Protein AF-A0A521UUV2-F1 (afdb_monomer_lite)

Foldseek 3Di:
DVPVPPQWDKDWDADPVVRWIKMKIFHHWPDFAADDDDDPDDQDDPNVCRPPPHPDGTDGMDMDIPPGNVRCVVVVVVVD

Sequence (80 aa):
MITSVPGFTVGHYTDQKAMTGCTVLLCPPNTRGSCEVRGNSPGSRELALLAPEKSMQEVHAVLLTGGSAFGLAAATGVVQ

Secondary structure (DSSP, 8-state):
-GGGSTT-EEEEEEETTTTEEEEEEEPPTT-B------SSS---SSGGGGSTT-S--B--EEEEESSHHHHTTHHHHHH-

Radius of gyration: 13.59 Å; chains: 1; bounding box: 30×29×36 Å

pLDDT: mean 95.39, std 4.38, range [71.88, 98.75]

Structure (mmCIF, N/CA/C/O backbone):
data_AF-A0A521UUV2-F1
#
_entry.id   AF-A0A521UUV2-F1
#
loop_
_atom_site.group_PDB
_atom_site.id
_atom_site.type_symbol
_atom_site.label_atom_id
_atom_site.label_alt_id
_atom_site.label_comp_id
_atom_site.label_asym_id
_atom_site.label_entity_id
_atom_site.label_seq_id
_atom_site.pdbx_PDB_ins_code
_atom_site.Cartn_x
_atom_site.Cartn_y
_atom_site.Cartn_z
_atom_site.occupancy
_atom_site.B_iso_or_equiv
_atom_site.auth_seq_id
_atom_site.auth_comp_id
_atom_site.auth_asym_id
_atom_site.auth_atom_id
_atom_site.pdbx_PDB_model_num
ATOM 1 N N . MET A 1 1 ? -2.003 -15.124 8.498 1.00 87.19 1 MET A N 1
ATOM 2 C CA . MET A 1 1 ? -2.183 -14.073 7.464 1.00 87.19 1 MET A CA 1
ATOM 3 C C . MET A 1 1 ? -2.661 -12.808 8.155 1.00 87.19 1 MET A C 1
ATOM 5 O O . MET A 1 1 ? -3.205 -12.941 9.237 1.00 87.19 1 MET A O 1
ATOM 9 N N . ILE A 1 2 ? -2.502 -11.611 7.577 1.00 94.38 2 ILE A N 1
ATOM 10 C CA . ILE A 1 2 ? -2.977 -10.370 8.232 1.00 94.38 2 ILE A CA 1
ATOM 11 C C . ILE A 1 2 ? -4.479 -10.415 8.567 1.00 94.38 2 ILE A C 1
ATOM 13 O O . ILE A 1 2 ? -4.898 -9.932 9.610 1.00 94.38 2 ILE A O 1
ATOM 17 N N . THR A 1 3 ? -5.264 -11.117 7.750 1.00 96.38 3 THR A N 1
ATOM 18 C CA . THR A 1 3 ? -6.703 -11.350 7.933 1.00 96.38 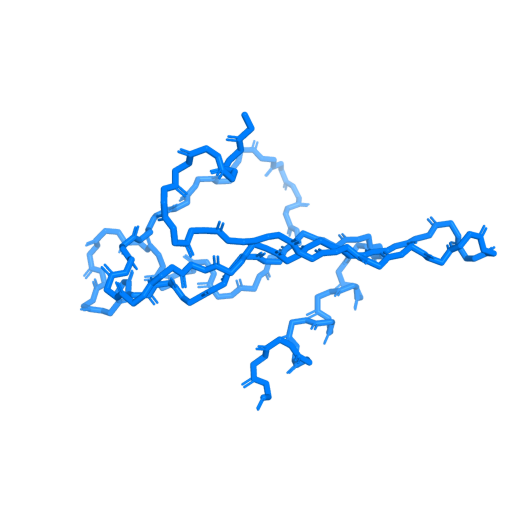3 THR A CA 1
ATOM 19 C C . THR A 1 3 ? -7.069 -12.229 9.133 1.00 96.38 3 THR A C 1
ATOM 21 O O . THR A 1 3 ? -8.249 -12.378 9.428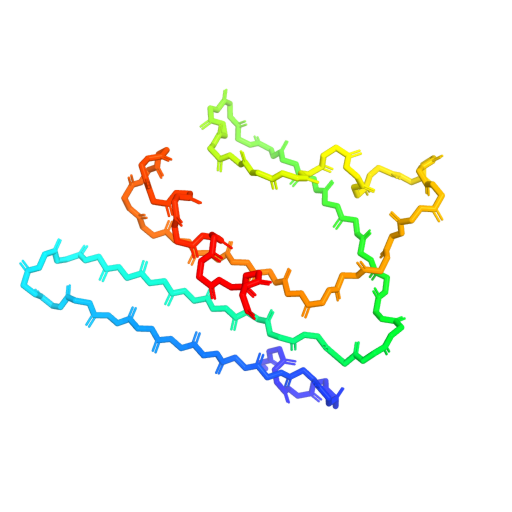 1.00 96.38 3 THR A O 1
ATOM 24 N N . SER A 1 4 ? -6.101 -12.815 9.851 1.00 97.44 4 SER A N 1
ATOM 25 C CA . SER A 1 4 ? -6.391 -13.449 11.144 1.00 97.44 4 SER A CA 1
ATOM 26 C C . SER A 1 4 ? -6.600 -12.426 12.264 1.00 97.44 4 SER A C 1
ATOM 28 O O . SER A 1 4 ? -7.058 -12.802 13.339 1.00 97.44 4 SER A O 1
ATOM 30 N N . VAL A 1 5 ? -6.252 -11.154 12.039 1.00 96.56 5 VAL A N 1
ATOM 31 C CA . VAL A 1 5 ? -6.590 -10.048 12.939 1.00 96.56 5 VAL A CA 1
ATOM 32 C C . VAL A 1 5 ? -8.007 -9.567 12.595 1.00 96.56 5 VAL A C 1
ATOM 34 O O . VAL A 1 5 ? -8.236 -9.157 11.454 1.00 96.56 5 VAL A O 1
ATOM 37 N N . PRO A 1 6 ? -8.969 -9.607 13.537 1.00 96.94 6 PRO A N 1
ATOM 38 C CA . PRO A 1 6 ? -10.355 -9.236 13.259 1.00 96.94 6 PRO A CA 1
ATOM 39 C C . PRO A 1 6 ? -10.504 -7.818 12.694 1.00 96.94 6 PRO A C 1
ATOM 41 O O . PRO A 1 6 ? -9.836 -6.887 13.137 1.00 96.94 6 PRO A O 1
ATOM 44 N N . GLY A 1 7 ? -11.410 -7.656 11.728 1.00 96.56 7 GLY A N 1
ATOM 45 C CA . GLY A 1 7 ? -11.743 -6.363 11.122 1.00 96.56 7 GLY A CA 1
ATOM 46 C C . GLY A 1 7 ? -10.829 -5.927 9.974 1.00 96.56 7 GLY A C 1
ATOM 47 O O . GLY A 1 7 ? -11.253 -5.117 9.155 1.00 96.56 7 GLY A O 1
ATOM 48 N N . PHE A 1 8 ? -9.625 -6.493 9.852 1.00 98.00 8 PHE A N 1
ATOM 49 C CA . PHE A 1 8 ? -8.773 -6.259 8.687 1.00 98.00 8 PHE A CA 1
ATOM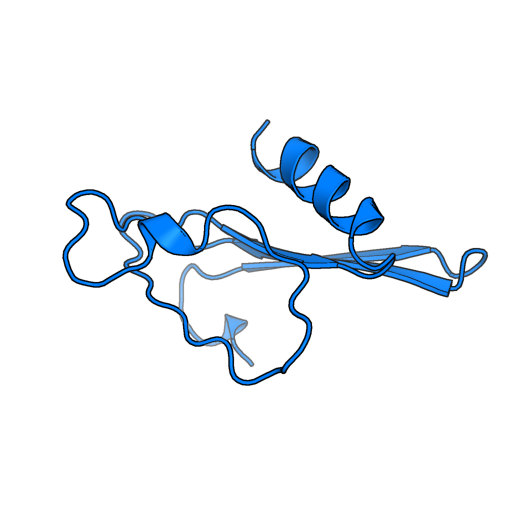 50 C C . PHE A 1 8 ? -9.221 -7.115 7.504 1.00 98.00 8 PHE A C 1
ATOM 52 O O . PHE A 1 8 ? -9.409 -8.328 7.628 1.00 98.00 8 PHE A O 1
ATOM 59 N N . THR A 1 9 ? -9.334 -6.498 6.331 1.00 98.31 9 THR A N 1
ATOM 60 C CA . THR A 1 9 ? -9.647 -7.194 5.074 1.00 98.31 9 THR A CA 1
ATOM 61 C C . THR A 1 9 ? -8.640 -6.825 3.993 1.00 98.31 9 THR A C 1
ATOM 63 O O . THR A 1 9 ? -7.968 -5.799 4.084 1.00 98.31 9 THR A O 1
ATOM 66 N N . VAL A 1 10 ? -8.480 -7.687 2.988 1.00 98.50 10 VAL A N 1
ATOM 67 C CA . VAL A 1 10 ? -7.510 -7.476 1.907 1.00 98.50 10 VAL A CA 1
ATOM 68 C C . VAL A 1 10 ? -8.192 -7.678 0.562 1.00 98.50 10 VAL A C 1
ATOM 70 O O . VAL A 1 10 ? -8.851 -8.694 0.349 1.00 98.50 10 VAL A O 1
ATOM 73 N N . GLY A 1 11 ? -8.017 -6.715 -0.340 1.00 98.19 11 GLY A N 1
ATOM 74 C CA . GLY A 1 11 ? -8.430 -6.795 -1.737 1.00 98.19 11 GLY A CA 1
ATOM 75 C C . GLY A 1 11 ? -7.220 -6.815 -2.664 1.00 98.19 11 GLY A C 1
ATOM 76 O O . GLY A 1 11 ? -6.221 -6.145 -2.403 1.00 98.19 11 GLY A O 1
ATOM 77 N N . HIS A 1 12 ? -7.319 -7.564 -3.761 1.00 98.31 12 HIS A N 1
ATOM 78 C CA . HIS A 1 12 ? -6.275 -7.653 -4.779 1.00 98.31 12 HIS A CA 1
ATOM 79 C C . HIS A 1 12 ? -6.871 -7.452 -6.169 1.00 98.31 12 HIS A C 1
ATOM 81 O O . HIS A 1 12 ? -7.946 -7.970 -6.470 1.00 98.31 12 HIS A O 1
ATOM 87 N N . TYR A 1 13 ? -6.130 -6.767 -7.032 1.00 98.44 13 TYR A N 1
ATOM 88 C CA . TYR A 1 13 ? -6.369 -6.754 -8.469 1.00 98.44 13 TYR A CA 1
ATOM 89 C C . TYR A 1 13 ? -5.061 -7.060 -9.196 1.00 98.44 13 TYR A C 1
ATOM 91 O O . TYR A 1 13 ? -4.011 -6.511 -8.857 1.00 98.44 13 TYR A O 1
ATOM 99 N N . THR A 1 14 ? -5.116 -7.937 -10.196 1.00 98.56 14 THR A N 1
ATOM 100 C CA . THR A 1 14 ? -3.956 -8.324 -11.005 1.00 98.56 14 THR A CA 1
ATOM 101 C C . THR A 1 14 ? -4.308 -8.222 -12.478 1.00 98.56 14 THR A C 1
ATOM 103 O O . THR A 1 14 ? -5.193 -8.926 -12.960 1.00 98.56 14 THR A O 1
ATOM 106 N N . ASP A 1 15 ? -3.575 -7.377 -13.195 1.00 98.31 15 ASP A N 1
ATOM 107 C CA . ASP A 1 15 ? -3.593 -7.338 -14.650 1.00 98.31 15 ASP A CA 1
ATOM 108 C C . ASP A 1 15 ? -2.497 -8.270 -15.179 1.00 98.31 15 ASP A C 1
ATOM 110 O O . ASP A 1 15 ? -1.309 -7.940 -15.182 1.00 98.31 15 ASP A O 1
ATOM 114 N N . GLN A 1 16 ? -2.917 -9.454 -15.625 1.00 98.31 16 GLN A N 1
ATOM 115 C CA . GLN A 1 16 ? -2.025 -10.485 -16.158 1.00 98.31 16 GLN A CA 1
ATOM 116 C C . GLN A 1 16 ? -1.380 -10.082 -17.491 1.00 98.31 16 GLN A C 1
ATOM 118 O O . GLN A 1 16 ? -0.307 -10.572 -17.823 1.00 98.31 16 GLN A O 1
ATOM 123 N N . LYS A 1 17 ? -2.007 -9.193 -18.272 1.00 98.25 17 LYS A N 1
ATOM 124 C CA . LYS A 1 17 ? -1.469 -8.764 -19.570 1.00 98.25 17 LYS A CA 1
ATOM 125 C C . LYS A 1 17 ? -0.388 -7.706 -19.385 1.00 98.25 17 LYS A C 1
ATOM 127 O O . LYS A 1 17 ? 0.646 -7.766 -20.042 1.00 98.25 17 LYS A O 1
ATOM 132 N N . ALA A 1 18 ? -0.631 -6.743 -18.500 1.00 97.62 18 ALA A N 1
ATOM 133 C CA . ALA A 1 18 ? 0.326 -5.690 -18.175 1.00 97.62 18 ALA A CA 1
ATOM 134 C C . ALA A 1 18 ? 1.355 -6.108 -17.106 1.00 97.62 18 ALA A C 1
ATOM 136 O O . ALA A 1 18 ? 2.252 -5.325 -16.797 1.00 97.62 18 ALA A O 1
ATOM 137 N N . MET A 1 19 ? 1.239 -7.320 -16.548 1.00 98.19 19 MET A N 1
ATOM 138 C CA . MET A 1 19 ? 2.114 -7.857 -15.496 1.00 98.19 19 MET A CA 1
ATOM 139 C C . MET A 1 19 ? 2.222 -6.917 -14.284 1.00 98.19 19 MET A C 1
ATOM 141 O O . MET A 1 19 ? 3.304 -6.665 -13.754 1.00 98.19 19 MET A O 1
ATOM 145 N N . THR A 1 20 ? 1.087 -6.369 -13.853 1.00 98.50 20 THR A N 1
ATOM 146 C CA . THR A 1 20 ? 1.007 -5.414 -12.739 1.00 98.50 20 THR A CA 1
ATOM 147 C C . THR A 1 20 ? -0.246 -5.655 -11.899 1.00 98.50 20 THR A C 1
ATOM 149 O O . THR A 1 20 ? -1.057 -6.536 -12.182 1.00 98.50 20 THR A O 1
ATOM 152 N N . GLY A 1 21 ? -0.417 -4.880 -10.836 1.00 98.56 21 GLY A N 1
ATOM 153 C CA . GLY A 1 21 ? -1.579 -4.969 -9.970 1.00 98.56 21 GLY A CA 1
ATOM 154 C C . GLY A 1 21 ? -1.454 -4.100 -8.732 1.00 98.56 21 GLY A C 1
ATOM 155 O O . GLY A 1 21 ? -0.475 -3.371 -8.549 1.00 98.56 21 GLY A O 1
ATOM 156 N N . CYS A 1 22 ? -2.447 -4.217 -7.862 1.00 98.69 22 CYS A N 1
ATOM 157 C CA . CYS A 1 22 ? -2.449 -3.579 -6.560 1.00 98.69 22 CYS A CA 1
ATOM 158 C C . CYS A 1 22 ? -3.066 -4.484 -5.494 1.00 98.69 22 CYS A C 1
ATOM 160 O O . CYS A 1 22 ? -3.815 -5.421 -5.771 1.00 98.69 22 CYS A O 1
ATOM 162 N N . THR A 1 23 ? -2.700 -4.208 -4.251 1.00 98.75 23 THR A N 1
ATOM 163 C CA . THR A 1 23 ? -3.221 -4.842 -3.048 1.00 98.75 23 THR A CA 1
ATOM 164 C C . THR A 1 23 ? -3.588 -3.751 -2.061 1.00 98.75 23 THR A C 1
ATOM 166 O O . THR A 1 23 ? -2.763 -2.885 -1.773 1.00 98.75 23 THR A O 1
ATOM 169 N N . VAL A 1 24 ? -4.804 -3.804 -1.530 1.00 98.62 24 VAL A N 1
ATOM 170 C CA . VAL A 1 24 ? -5.291 -2.869 -0.516 1.00 98.62 24 VAL A CA 1
ATOM 171 C C . VAL A 1 24 ? -5.584 -3.648 0.754 1.00 98.62 24 VAL A C 1
ATOM 173 O O . VAL A 1 24 ? -6.390 -4.574 0.739 1.00 98.62 24 VAL A O 1
ATOM 176 N N . LEU A 1 25 ? -4.933 -3.269 1.849 1.00 98.25 25 LEU A N 1
ATOM 177 C CA . LEU A 1 25 ? -5.334 -3.644 3.200 1.00 98.25 25 LEU A CA 1
ATOM 178 C C . LEU A 1 25 ? -6.326 -2.591 3.692 1.00 98.25 25 LEU A C 1
ATOM 180 O O . LEU A 1 25 ? -5.946 -1.429 3.801 1.00 98.25 25 LEU A O 1
ATOM 184 N N . LEU A 1 26 ? -7.562 -2.985 3.992 1.00 97.88 26 LEU A N 1
ATOM 185 C CA . LEU A 1 26 ? -8.553 -2.129 4.641 1.00 97.88 26 LEU A CA 1
ATOM 186 C C . LEU A 1 26 ? -8.525 -2.388 6.145 1.00 97.88 26 LEU A C 1
ATOM 188 O O . LEU A 1 26 ? -8.600 -3.536 6.596 1.00 97.88 26 LEU A O 1
ATOM 192 N N . CYS A 1 27 ? -8.400 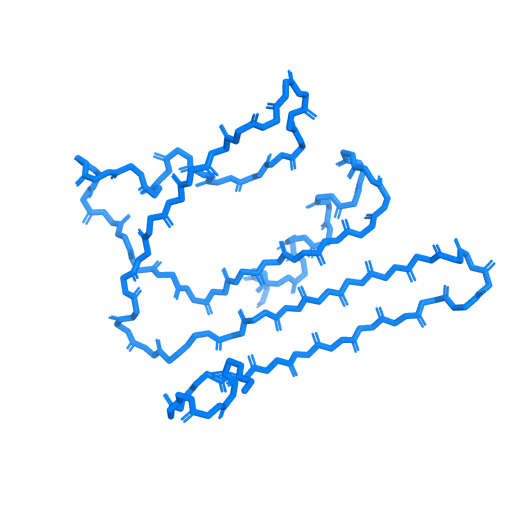-1.310 6.906 1.00 97.44 27 CYS A N 1
ATOM 193 C CA . CYS A 1 27 ? -8.304 -1.335 8.353 1.00 97.44 27 CYS A CA 1
ATOM 194 C C . CYS A 1 27 ? -9.691 -1.162 8.993 1.00 97.44 27 CYS A C 1
ATOM 196 O O . CYS A 1 27 ? -10.521 -0.420 8.463 1.00 97.44 27 CYS A O 1
ATOM 198 N N . PRO A 1 28 ? -9.952 -1.780 10.157 1.00 97.12 28 PRO A N 1
ATOM 199 C CA . PRO A 1 28 ? -11.128 -1.440 10.946 1.00 97.12 28 PRO A CA 1
ATOM 200 C C . PRO A 1 28 ? -11.036 0.006 11.483 1.00 97.12 28 PRO A C 1
ATOM 202 O O . PRO A 1 28 ? 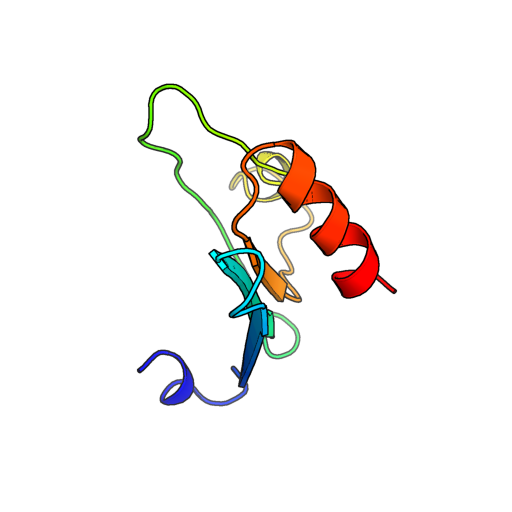-9.931 0.549 11.596 1.00 97.12 28 PRO A O 1
ATOM 205 N N . PRO A 1 29 ? -12.167 0.631 11.861 1.00 95.81 29 PRO A N 1
ATOM 206 C CA . PRO A 1 29 ? -12.175 1.973 12.446 1.00 95.81 29 PRO A CA 1
ATOM 207 C C . PRO A 1 29 ? -11.256 2.107 13.667 1.00 95.81 29 PRO A C 1
ATOM 209 O O . PRO A 1 29 ? -11.092 1.157 14.435 1.00 95.81 29 PRO A O 1
ATOM 212 N N . ASN A 1 30 ? -10.723 3.308 13.892 1.00 94.38 30 ASN A N 1
ATOM 213 C CA . ASN A 1 30 ? -9.784 3.659 14.963 1.00 94.38 30 ASN A CA 1
ATOM 214 C C . ASN A 1 30 ? -8.422 2.942 14.883 1.00 94.38 30 ASN A C 1
ATOM 216 O O . ASN A 1 30 ? -7.717 2.813 15.890 1.00 94.38 30 ASN A O 1
ATOM 220 N N . THR A 1 31 ? -8.021 2.469 13.701 1.00 95.94 31 THR A N 1
ATOM 221 C CA . THR A 1 31 ? -6.708 1.836 13.518 1.00 95.94 31 THR A CA 1
ATOM 222 C C . THR A 1 31 ? -5.600 2.882 13.525 1.00 95.94 31 THR A C 1
ATOM 224 O O . THR A 1 31 ? -5.570 3.763 12.673 1.00 95.94 31 THR A O 1
ATOM 227 N N . ARG A 1 32 ? -4.638 2.757 14.447 1.00 93.94 32 ARG A N 1
ATOM 228 C CA . ARG A 1 32 ? -3.423 3.587 14.466 1.00 93.94 32 ARG A CA 1
ATOM 229 C C . ARG A 1 32 ? -2.313 2.956 13.634 1.00 93.94 32 ARG A C 1
ATOM 231 O O . ARG A 1 32 ? -2.100 1.748 13.722 1.00 93.94 32 ARG A O 1
ATOM 238 N N . GLY A 1 33 ? -1.567 3.774 12.894 1.00 92.69 33 GLY A N 1
ATOM 239 C CA . GLY A 1 33 ? -0.434 3.307 12.095 1.00 92.69 33 GLY A CA 1
ATOM 240 C C . GLY A 1 33 ? 0.810 4.185 12.198 1.00 92.69 33 GLY A C 1
ATOM 241 O O . GLY A 1 33 ? 0.728 5.387 12.431 1.00 92.69 33 GLY A O 1
ATOM 242 N N . SER A 1 34 ? 1.964 3.555 11.988 1.00 94.25 34 SER A N 1
ATOM 243 C CA . SER A 1 34 ? 3.254 4.191 11.717 1.00 94.25 34 SER A CA 1
ATOM 244 C C . SER A 1 34 ? 3.961 3.428 10.591 1.00 94.25 34 SER A C 1
ATOM 246 O O . SER A 1 34 ? 3.566 2.307 10.253 1.00 94.25 34 SER A O 1
ATOM 248 N N . CYS A 1 35 ? 4.990 4.012 9.977 1.00 93.88 35 CYS A N 1
ATOM 249 C CA . CYS A 1 35 ? 5.768 3.327 8.944 1.00 93.88 35 CYS A CA 1
ATOM 250 C C . CYS A 1 35 ? 7.258 3.665 9.018 1.00 93.88 35 CYS A C 1
ATOM 252 O O . CYS A 1 35 ? 7.641 4.750 9.448 1.00 93.88 35 CYS A O 1
ATOM 254 N N . GLU A 1 36 ? 8.086 2.758 8.508 1.00 95.12 36 GLU A N 1
ATOM 255 C CA . GLU A 1 36 ? 9.520 2.958 8.323 1.00 95.12 36 GLU A CA 1
ATOM 256 C C . GLU A 1 36 ? 9.893 2.585 6.884 1.00 95.12 36 GLU A C 1
ATOM 258 O O . GLU A 1 36 ? 9.467 1.550 6.367 1.00 95.12 36 GLU A O 1
ATOM 263 N N . VAL A 1 37 ? 10.702 3.420 6.233 1.00 96.38 37 VAL A N 1
ATOM 264 C CA . VAL A 1 37 ? 11.204 3.179 4.878 1.00 96.38 37 VAL A CA 1
ATOM 265 C C . VAL A 1 37 ? 12.702 2.929 4.954 1.00 96.38 37 VAL A C 1
ATOM 267 O O . VAL A 1 37 ? 13.461 3.815 5.328 1.00 96.38 37 VAL A O 1
ATOM 270 N N . ARG A 1 38 ? 13.128 1.722 4.572 1.00 96.75 38 ARG A N 1
ATOM 271 C CA . ARG A 1 38 ? 14.545 1.310 4.606 1.00 96.75 38 ARG A CA 1
ATOM 272 C C . ARG A 1 38 ? 15.221 1.266 3.234 1.00 96.75 38 ARG A C 1
ATOM 274 O O . ARG A 1 38 ? 16.418 1.023 3.151 1.00 96.75 38 ARG A O 1
ATOM 281 N N . GLY A 1 39 ? 14.458 1.448 2.157 1.00 94.69 39 GLY A N 1
ATOM 282 C CA . GLY A 1 39 ? 14.986 1.467 0.792 1.00 94.69 39 GLY A CA 1
ATOM 283 C C . GLY A 1 39 ? 15.538 2.841 0.405 1.00 94.69 39 GLY A C 1
ATOM 284 O O . GLY A 1 39 ? 14.994 3.862 0.812 1.00 94.69 39 GLY A O 1
ATOM 285 N N . ASN A 1 40 ? 16.569 2.864 -0.444 1.00 95.88 40 ASN A N 1
ATOM 286 C CA . ASN A 1 40 ? 17.248 4.101 -0.862 1.00 95.88 40 ASN A CA 1
ATOM 287 C C . ASN A 1 40 ? 16.456 4.959 -1.867 1.00 95.88 40 ASN A C 1
ATOM 289 O O . ASN A 1 40 ? 16.799 6.116 -2.093 1.00 95.88 40 ASN A O 1
ATOM 293 N N . SER A 1 41 ? 15.430 4.407 -2.520 1.00 95.25 41 SER A N 1
ATOM 294 C CA . SER A 1 41 ? 14.657 5.112 -3.557 1.00 95.25 41 SER A CA 1
ATOM 295 C C . SER A 1 41 ? 13.166 4.784 -3.448 1.00 95.25 41 SER A C 1
ATOM 297 O O . SER A 1 41 ? 12.630 4.050 -4.279 1.00 95.25 41 SER A O 1
ATOM 299 N N . PRO A 1 42 ? 12.492 5.255 -2.385 1.00 95.62 42 PRO A N 1
ATOM 300 C CA . PRO A 1 42 ? 11.090 4.940 -2.160 1.00 95.62 42 PRO A CA 1
ATOM 301 C C . PRO A 1 42 ? 10.163 5.707 -3.106 1.00 95.62 42 PRO A C 1
ATOM 303 O O . PRO A 1 42 ? 10.326 6.904 -3.322 1.00 95.62 42 PRO A O 1
ATOM 306 N N . GLY A 1 43 ? 9.137 5.020 -3.608 1.00 96.19 43 GLY A N 1
ATOM 307 C CA . GLY A 1 43 ? 7.942 5.643 -4.171 1.00 96.19 43 GLY A CA 1
ATOM 308 C C . GLY A 1 43 ? 6.813 5.526 -3.156 1.00 96.19 43 GLY A C 1
ATOM 309 O O . GLY A 1 43 ? 6.332 4.424 -2.904 1.00 96.19 43 GLY A O 1
ATOM 310 N N . SER A 1 44 ? 6.421 6.636 -2.536 1.00 96.00 44 SER A N 1
ATOM 311 C CA . SER A 1 44 ? 5.431 6.636 -1.461 1.00 96.00 44 SER A CA 1
ATOM 312 C C . SER A 1 44 ? 4.497 7.845 -1.523 1.00 96.00 44 SER A C 1
ATOM 314 O O . SER A 1 44 ? 4.782 8.841 -2.185 1.00 96.00 44 SER A O 1
ATOM 316 N N . ARG A 1 45 ? 3.356 7.741 -0.835 1.00 95.38 45 ARG A N 1
ATOM 317 C CA . ARG A 1 45 ? 2.340 8.793 -0.700 1.00 95.38 45 ARG A CA 1
ATOM 318 C C . ARG A 1 45 ? 1.863 8.827 0.758 1.00 95.38 45 ARG A C 1
ATOM 320 O O . ARG A 1 45 ? 1.745 7.772 1.371 1.00 95.38 45 ARG A O 1
ATOM 327 N N . GLU A 1 46 ? 1.629 10.018 1.308 1.00 92.75 46 GLU A N 1
ATOM 328 C CA . GLU A 1 46 ? 1.091 10.274 2.666 1.00 92.75 46 GLU A CA 1
ATOM 329 C C . GLU A 1 46 ? 1.893 9.752 3.883 1.00 92.75 46 GLU A C 1
ATOM 331 O O . GLU A 1 46 ? 1.457 9.929 5.019 1.00 92.75 46 GLU A O 1
ATOM 336 N N . LEU A 1 47 ? 3.090 9.169 3.719 1.00 92.50 47 LEU A N 1
ATOM 337 C CA . LEU A 1 47 ? 3.827 8.579 4.856 1.00 92.50 47 LEU A CA 1
ATOM 338 C C . LEU A 1 47 ? 4.230 9.590 5.942 1.00 92.50 47 LEU A C 1
ATOM 340 O O . LEU A 1 47 ? 4.374 9.218 7.102 1.00 92.50 47 LEU A O 1
ATOM 344 N N . ALA A 1 48 ? 4.387 10.871 5.596 1.00 91.69 48 ALA A N 1
ATOM 345 C CA . ALA A 1 48 ? 4.750 11.915 6.557 1.00 91.69 48 ALA A CA 1
ATOM 346 C C . ALA A 1 48 ? 3.692 12.120 7.660 1.00 91.69 48 ALA A C 1
ATOM 348 O O . ALA A 1 48 ? 4.022 12.615 8.738 1.00 91.69 48 ALA A O 1
ATOM 349 N N . LEU A 1 49 ? 2.434 11.737 7.407 1.00 90.94 49 LEU A N 1
ATOM 350 C CA . LEU A 1 4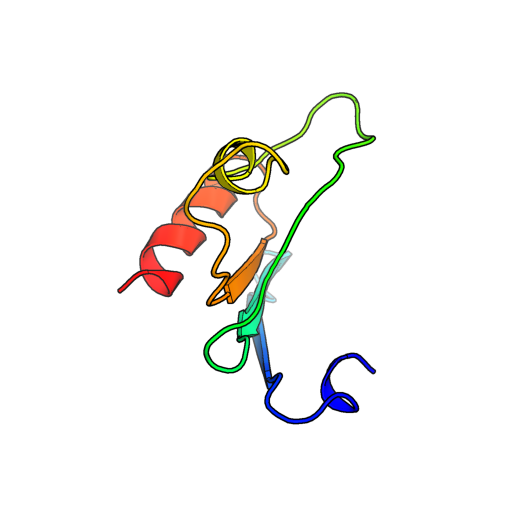9 ? 1.351 11.784 8.393 1.00 90.94 49 LEU A CA 1
ATOM 351 C C . LEU A 1 49 ? 1.452 10.656 9.429 1.00 90.94 49 LEU A C 1
ATOM 353 O O . LEU A 1 49 ? 0.912 10.779 10.521 1.00 90.94 49 LEU A O 1
ATOM 357 N N . LEU A 1 50 ? 2.186 9.586 9.114 1.00 93.69 50 LEU A N 1
ATOM 358 C CA . LEU A 1 50 ? 2.377 8.423 9.984 1.00 93.69 50 LEU A CA 1
ATOM 359 C C . LEU A 1 50 ? 3.523 8.600 10.991 1.00 93.69 50 LEU A C 1
ATOM 361 O O . LEU A 1 50 ? 3.854 7.665 11.725 1.00 93.69 50 LEU A O 1
ATOM 365 N N . ALA A 1 51 ? 4.149 9.780 11.025 1.00 92.94 51 ALA A N 1
ATOM 366 C CA . ALA A 1 51 ? 5.181 10.078 12.004 1.00 92.94 51 ALA A CA 1
ATOM 367 C C . ALA A 1 51 ? 4.565 10.188 13.423 1.00 92.94 51 ALA A C 1
ATOM 369 O O . ALA A 1 51 ? 3.482 10.770 13.577 1.00 92.94 51 ALA A O 1
ATOM 370 N N . PRO A 1 52 ? 5.215 9.632 14.468 1.00 90.19 52 PRO A N 1
ATOM 371 C CA . PRO A 1 52 ? 4.667 9.555 15.827 1.00 90.19 52 PRO A CA 1
ATOM 372 C C . PRO A 1 52 ? 4.204 10.890 16.426 1.00 90.19 52 PRO A C 1
ATOM 374 O O . PRO A 1 52 ? 3.282 10.907 17.237 1.00 90.19 52 PRO A O 1
ATOM 377 N N . GLU A 1 53 ? 4.823 11.995 16.021 1.00 90.94 53 GLU A N 1
ATOM 378 C CA . GLU A 1 53 ? 4.543 13.355 16.481 1.00 90.94 53 GLU A CA 1
ATOM 379 C C . GLU A 1 53 ? 3.326 14.020 15.811 1.00 90.94 53 GLU A C 1
ATOM 381 O O . GLU A 1 53 ? 2.945 15.129 16.190 1.00 90.94 53 GLU A O 1
ATOM 386 N N . LYS A 1 54 ? 2.715 13.390 14.800 1.00 89.38 54 LYS A N 1
ATOM 387 C CA . LYS A 1 54 ? 1.535 13.930 14.107 1.00 89.38 54 LYS A CA 1
ATOM 388 C C . LYS A 1 54 ? 0.247 13.611 14.868 1.00 89.38 54 LYS A C 1
ATOM 390 O O . LYS A 1 54 ? 0.090 12.532 15.428 1.00 89.38 54 LYS A O 1
ATOM 395 N N . SER A 1 55 ? -0.690 14.562 14.863 1.00 82.00 55 SER A N 1
ATOM 396 C CA . SER A 1 55 ? -1.937 14.507 15.643 1.00 82.00 55 SER A CA 1
ATOM 397 C C . SER A 1 55 ? -3.009 13.572 15.073 1.00 82.00 55 SER A C 1
ATOM 399 O O . SER A 1 55 ? -3.867 13.110 15.819 1.00 82.00 55 SER A O 1
ATOM 401 N N . MET A 1 56 ? -2.967 13.284 13.771 1.00 71.88 56 MET A N 1
ATOM 402 C CA . MET A 1 56 ? -3.893 12.389 13.071 1.00 71.88 56 MET A CA 1
ATOM 403 C C . MET A 1 56 ? -3.129 11.162 12.577 1.00 71.88 56 MET A C 1
ATOM 405 O O . MET A 1 56 ? -2.304 11.276 11.677 1.00 71.88 56 MET A O 1
ATOM 409 N N . GLN A 1 57 ? -3.406 10.002 13.175 1.00 81.31 57 GLN A N 1
ATOM 410 C CA . GLN A 1 57 ? -2.747 8.724 12.856 1.00 81.31 57 GLN A CA 1
ATOM 411 C C . GLN A 1 57 ? -3.747 7.606 12.545 1.00 81.31 57 GLN A C 1
ATOM 413 O O . GLN A 1 57 ? -3.373 6.431 12.573 1.00 81.31 57 GLN A O 1
ATOM 418 N N . GLU A 1 58 ? -5.016 7.945 12.297 1.00 92.50 58 GLU A N 1
ATOM 419 C CA . GLU A 1 58 ? -5.995 6.945 11.881 1.00 92.50 58 GLU A CA 1
ATOM 420 C C . GLU A 1 58 ? -5.730 6.523 10.433 1.00 92.50 58 GLU A C 1
ATOM 422 O O . GLU A 1 58 ? -5.728 7.341 9.510 1.00 92.50 58 GLU A O 1
ATOM 427 N N . VAL A 1 59 ? -5.481 5.229 10.246 1.00 94.88 59 VAL A N 1
ATOM 428 C CA . VAL A 1 59 ? -5.203 4.615 8.951 1.00 94.88 59 VAL A CA 1
ATOM 429 C C . VAL A 1 59 ? -6.401 3.782 8.544 1.00 94.88 59 VAL A C 1
ATOM 431 O O . VAL A 1 59 ? -6.667 2.745 9.140 1.00 94.88 59 VAL A O 1
ATOM 434 N N . HIS A 1 60 ? -7.078 4.211 7.485 1.00 95.81 60 HIS A N 1
ATOM 435 C CA . HIS A 1 60 ? -8.213 3.492 6.906 1.00 95.81 60 HIS A CA 1
ATOM 436 C C . HIS A 1 60 ? -7.767 2.394 5.937 1.00 95.81 60 HIS A C 1
ATOM 438 O O . HIS A 1 60 ? -8.416 1.355 5.828 1.00 95.81 60 HIS A O 1
ATOM 444 N N . ALA A 1 61 ? -6.657 2.617 5.228 1.00 97.44 61 ALA A N 1
ATOM 445 C CA . ALA A 1 61 ? -6.148 1.673 4.249 1.00 97.44 61 ALA A CA 1
ATOM 446 C C . ALA A 1 61 ? -4.637 1.802 4.025 1.00 97.44 61 ALA A C 1
ATOM 448 O O . ALA A 1 61 ? -4.059 2.880 4.171 1.00 97.44 61 ALA A O 1
ATOM 449 N N . VAL A 1 62 ? -4.015 0.703 3.593 1.00 97.69 62 VAL A N 1
ATOM 450 C CA . VAL A 1 62 ? -2.644 0.665 3.068 1.00 97.69 62 VAL A CA 1
ATOM 451 C C . VAL A 1 62 ? -2.673 0.077 1.662 1.00 97.69 62 VAL A C 1
ATOM 453 O O . VAL A 1 62 ? -3.167 -1.031 1.457 1.00 97.69 62 VAL A O 1
ATOM 456 N N . LEU A 1 63 ? -2.120 0.810 0.696 1.00 98.62 63 LEU A N 1
ATOM 457 C CA . LEU A 1 63 ? -2.001 0.381 -0.696 1.00 98.62 63 LEU A CA 1
ATOM 458 C C . LEU A 1 63 ? -0.569 -0.075 -0.995 1.00 98.62 63 LEU A C 1
ATOM 460 O O . LEU A 1 63 ? 0.384 0.680 -0.815 1.00 98.62 63 LEU A O 1
ATOM 464 N N . LEU A 1 64 ? -0.440 -1.278 -1.548 1.00 98.44 64 LEU A N 1
ATOM 465 C CA . LEU A 1 64 ? 0.762 -1.772 -2.215 1.00 98.44 64 LEU A CA 1
ATOM 466 C C . LEU A 1 64 ? 0.466 -1.865 -3.711 1.00 98.44 64 LEU A C 1
ATOM 468 O O . LEU A 1 64 ? -0.535 -2.457 -4.108 1.00 98.44 64 LEU A O 1
ATOM 472 N N . THR A 1 65 ? 1.314 -1.288 -4.556 1.00 98.69 65 THR A N 1
ATOM 473 C CA . THR A 1 65 ? 1.040 -1.199 -5.996 1.00 98.69 65 THR A CA 1
ATOM 474 C C . THR A 1 65 ? 2.287 -1.450 -6.828 1.00 98.69 65 THR A C 1
ATOM 476 O O . THR A 1 65 ? 3.380 -1.001 -6.484 1.00 98.69 65 THR A O 1
ATOM 479 N N . GLY A 1 66 ? 2.108 -2.157 -7.946 1.00 98.50 66 GLY A N 1
ATOM 480 C CA . GLY A 1 66 ? 3.075 -2.175 -9.040 1.00 98.50 66 GLY A CA 1
ATOM 481 C C . GLY A 1 66 ? 3.085 -0.842 -9.796 1.00 98.50 66 GLY A C 1
ATOM 482 O O . GLY A 1 66 ? 2.352 0.087 -9.458 1.00 98.50 66 GLY A O 1
ATOM 483 N N . GLY A 1 67 ? 3.909 -0.743 -10.842 1.00 97.44 67 GLY A N 1
ATOM 484 C CA . GLY A 1 67 ? 3.969 0.450 -11.700 1.00 97.44 67 GLY A CA 1
ATOM 485 C C . GLY A 1 67 ? 4.876 1.582 -11.198 1.00 97.44 67 GLY A C 1
ATOM 486 O O . GLY A 1 67 ? 4.821 2.686 -11.739 1.00 97.44 67 GLY A O 1
ATOM 487 N N . SER A 1 68 ? 5.736 1.325 -10.203 1.00 96.56 68 SER A N 1
ATOM 488 C CA . SER A 1 68 ? 6.677 2.315 -9.650 1.00 96.56 68 SER A CA 1
ATOM 489 C C . SER A 1 68 ? 5.955 3.602 -9.201 1.00 96.56 68 SER A C 1
ATOM 491 O O . SER A 1 68 ? 4.826 3.537 -8.717 1.00 96.56 68 SER A O 1
ATOM 493 N N . ALA A 1 69 ? 6.574 4.774 -9.357 1.00 97.25 69 ALA A N 1
ATOM 494 C CA . ALA A 1 69 ? 5.987 6.058 -8.974 1.00 97.25 69 ALA A CA 1
ATOM 495 C C . ALA A 1 69 ? 4.630 6.337 -9.653 1.00 97.25 69 ALA A C 1
ATOM 497 O O . ALA A 1 69 ? 3.743 6.907 -9.022 1.00 97.25 69 ALA A O 1
ATOM 498 N N . PHE A 1 70 ? 4.426 5.891 -10.900 1.00 97.56 70 PHE A N 1
ATOM 499 C CA . PHE A 1 70 ? 3.148 6.054 -11.609 1.00 97.56 70 PHE A CA 1
ATOM 500 C C . PHE A 1 70 ? 2.009 5.272 -10.945 1.00 97.56 70 PHE A C 1
ATOM 502 O O . PHE A 1 70 ? 0.870 5.734 -10.918 1.00 97.56 70 PHE A O 1
ATOM 509 N N . GLY A 1 71 ? 2.324 4.116 -10.354 1.00 98.06 71 GLY A N 1
ATOM 510 C CA . GLY A 1 71 ? 1.367 3.282 -9.630 1.00 98.06 71 GLY A CA 1
ATOM 511 C C . GLY A 1 71 ? 0.717 3.982 -8.438 1.00 98.06 71 GLY A C 1
ATOM 512 O O . GLY A 1 71 ? -0.415 3.658 -8.084 1.00 98.06 71 GLY A O 1
ATOM 513 N N . LEU A 1 72 ? 1.368 5.000 -7.859 1.00 98.12 72 LEU A N 1
ATOM 514 C CA . LEU A 1 72 ? 0.812 5.782 -6.748 1.00 98.12 72 LEU A CA 1
ATOM 515 C C . LEU A 1 72 ? -0.504 6.493 -7.114 1.00 98.12 72 LEU A C 1
ATOM 517 O O . LEU A 1 72 ? -1.270 6.849 -6.216 1.00 98.12 72 LEU A O 1
ATOM 521 N N . ALA A 1 73 ? -0.814 6.647 -8.407 1.00 97.50 73 ALA A N 1
ATOM 522 C CA . ALA A 1 73 ? -2.111 7.133 -8.873 1.00 97.50 73 ALA A CA 1
ATOM 523 C C . ALA A 1 73 ? -3.286 6.242 -8.422 1.00 97.50 73 ALA A C 1
ATOM 525 O O . ALA A 1 73 ? -4.380 6.755 -8.187 1.00 97.50 73 ALA A O 1
ATOM 526 N N . ALA A 1 74 ? -3.067 4.937 -8.218 1.00 98.19 74 ALA A N 1
ATOM 527 C CA . ALA A 1 74 ? -4.096 4.021 -7.723 1.00 98.19 74 ALA A CA 1
ATOM 528 C C . ALA A 1 74 ? -4.599 4.394 -6.315 1.00 98.19 74 ALA A C 1
ATOM 530 O O . ALA A 1 74 ? -5.747 4.109 -5.985 1.00 98.19 74 ALA A O 1
ATOM 531 N N . ALA A 1 75 ? -3.794 5.103 -5.510 1.00 98.12 75 ALA A N 1
ATOM 532 C CA . ALA A 1 75 ? -4.220 5.586 -4.196 1.00 98.12 75 ALA A CA 1
ATOM 533 C C . ALA A 1 75 ? -5.407 6.554 -4.284 1.00 98.12 75 ALA A C 1
ATOM 535 O O . ALA A 1 75 ? -6.186 6.637 -3.345 1.00 98.12 75 ALA A O 1
ATOM 536 N N . THR A 1 76 ? -5.590 7.251 -5.409 1.00 96.94 76 THR A N 1
ATOM 537 C CA . THR A 1 76 ? -6.758 8.119 -5.600 1.00 96.94 76 THR A CA 1
ATOM 538 C C . THR A 1 76 ? -8.057 7.319 -5.604 1.00 96.94 76 THR A C 1
ATOM 540 O O . THR A 1 76 ? -9.006 7.743 -4.962 1.00 96.94 76 THR A O 1
ATOM 543 N N . GLY A 1 77 ? -8.088 6.142 -6.238 1.00 97.00 77 GLY A N 1
ATOM 544 C CA . GLY A 1 77 ? -9.275 5.280 -6.228 1.00 97.00 77 GLY A CA 1
ATOM 545 C C . GLY A 1 77 ? -9.562 4.641 -4.866 1.00 97.00 77 GLY A C 1
ATOM 546 O O . GLY A 1 77 ? -10.696 4.275 -4.603 1.00 97.00 77 GLY A O 1
ATOM 547 N N . VAL A 1 78 ? -8.557 4.527 -3.989 1.00 97.44 78 VAL A N 1
ATOM 548 C CA . VAL A 1 78 ? -8.736 4.035 -2.608 1.00 97.44 78 VAL A CA 1
ATOM 549 C C . VAL A 1 78 ? -9.351 5.105 -1.696 1.00 97.44 78 VAL A C 1
ATOM 551 O O . VAL A 1 78 ? -9.979 4.768 -0.701 1.00 97.44 78 VAL A O 1
ATOM 554 N N . VAL A 1 79 ? -9.142 6.387 -2.010 1.00 95.00 79 VAL A N 1
ATOM 555 C CA . VAL A 1 79 ? -9.623 7.530 -1.210 1.00 95.00 79 VAL A CA 1
ATOM 556 C C . VAL A 1 79 ? -11.067 7.932 -1.554 1.00 95.00 79 VAL A C 1
ATOM 558 O O . VAL A 1 79 ? -11.690 8.638 -0.764 1.00 95.00 79 VAL A O 1
ATOM 561 N N . GLN A 1 80 ? -11.578 7.528 -2.721 1.00 86.56 80 GLN A N 1
ATOM 562 C CA . GLN A 1 80 ? -12.945 7.818 -3.181 1.00 86.56 80 GLN A CA 1
ATOM 563 C C . GLN A 1 80 ? -13.994 6.986 -2.444 1.00 86.56 80 GLN A C 1
ATOM 565 O O . GLN A 1 80 ? -15.068 7.564 -2.167 1.00 86.56 80 GLN A O 1
#